Protein AF-A0A6A6QBM0-F1 (afdb_monomer_lite)

Secondary structure (DSSP, 8-state):
--PPPPB-TTS-EE---TT-TTTT-EESSHHHHHHHHHHHH--B---STT-S-TT-BSSHHHHHHHHHHHS--S------B--S-TTSTTTTSS-BSSHHHHHHHHHHHSTT---

pLDDT: mean 83.8, std 9.63, range [44.06, 92.38]

Organism: NCBI:txid390894

Structure (mmCIF, N/CA/C/O backbone):
data_AF-A0A6A6QBM0-F1
#
_entry.id   AF-A0A6A6QBM0-F1
#
loop_
_atom_site.group_PDB
_atom_site.id
_atom_site.type_symbol
_atom_site.label_atom_id
_atom_site.label_alt_id
_atom_site.label_comp_id
_atom_site.label_asym_id
_atom_site.label_entity_id
_atom_site.label_seq_id
_atom_site.pdbx_PDB_ins_code
_atom_site.Cartn_x
_atom_site.Cartn_y
_atom_site.Cartn_z
_atom_site.occupancy
_atom_site.B_iso_or_equiv
_atom_site.auth_seq_id
_atom_site.auth_comp_id
_atom_site.auth_asym_id
_atom_site.auth_atom_id
_atom_site.pdbx_PDB_model_num
ATOM 1 N N . ARG A 1 1 ? -22.835 7.377 11.078 1.00 44.06 1 ARG A N 1
ATOM 2 C CA . ARG A 1 1 ? -22.631 7.121 12.523 1.00 44.06 1 ARG A CA 1
ATOM 3 C C . ARG A 1 1 ? -21.140 6.858 12.724 1.00 44.06 1 ARG A C 1
ATOM 5 O O . ARG A 1 1 ? -20.661 5.831 12.273 1.00 44.06 1 ARG A O 1
ATOM 12 N N . THR A 1 2 ? -20.373 7.819 13.239 1.00 52.16 2 THR A N 1
ATOM 13 C CA . THR A 1 2 ? -18.945 7.625 13.552 1.00 52.16 2 THR A CA 1
ATOM 14 C C . THR A 1 2 ? -18.854 6.848 14.856 1.00 52.16 2 THR A C 1
ATOM 16 O O . THR A 1 2 ? -18.813 7.443 15.929 1.00 52.16 2 THR A O 1
ATOM 19 N N . GLU A 1 3 ? -18.937 5.524 14.766 1.00 66.06 3 GLU A N 1
ATOM 20 C CA . GLU A 1 3 ? -18.779 4.666 15.937 1.00 66.06 3 GLU A CA 1
ATOM 21 C C . GLU A 1 3 ? -17.368 4.827 16.500 1.00 66.06 3 GLU A C 1
ATOM 23 O O . GLU A 1 3 ? -16.379 4.887 15.757 1.00 66.06 3 GLU A O 1
ATOM 28 N N . GLU A 1 4 ? -17.278 4.966 17.821 1.00 72.69 4 GLU A N 1
ATOM 29 C CA . GLU A 1 4 ? -15.986 5.038 18.476 1.00 72.69 4 GLU A CA 1
ATOM 30 C C . GLU A 1 4 ? -15.237 3.719 18.276 1.00 72.69 4 GLU A C 1
ATOM 32 O O . GLU A 1 4 ? -15.823 2.642 18.403 1.00 72.69 4 GLU A O 1
ATOM 37 N N . PRO A 1 5 ? -13.944 3.776 17.919 1.00 78.06 5 PRO A N 1
ATOM 38 C CA . PRO A 1 5 ? -13.191 2.568 17.668 1.00 78.06 5 PRO A CA 1
ATOM 39 C C . PRO A 1 5 ? -13.071 1.747 18.960 1.00 78.06 5 PRO A C 1
ATOM 41 O O . PRO A 1 5 ? -12.845 2.331 20.024 1.00 78.06 5 PRO A O 1
ATOM 44 N N . PRO A 1 6 ? -13.190 0.411 18.872 1.00 83.81 6 PRO A N 1
ATOM 45 C CA . PRO A 1 6 ? -13.108 -0.460 20.036 1.00 83.81 6 PRO A CA 1
ATOM 46 C C . PRO A 1 6 ? -11.749 -0.304 20.715 1.00 83.81 6 PRO A C 1
ATOM 48 O O . PRO A 1 6 ? -10.726 -0.111 20.047 1.00 83.81 6 PRO A O 1
ATOM 51 N N . ARG A 1 7 ? -11.754 -0.384 22.045 1.00 88.69 7 ARG A N 1
ATOM 52 C CA . ARG A 1 7 ? -10.557 -0.284 22.878 1.00 88.69 7 ARG A CA 1
ATOM 53 C C . ARG A 1 7 ? -10.403 -1.527 23.744 1.00 88.69 7 ARG A C 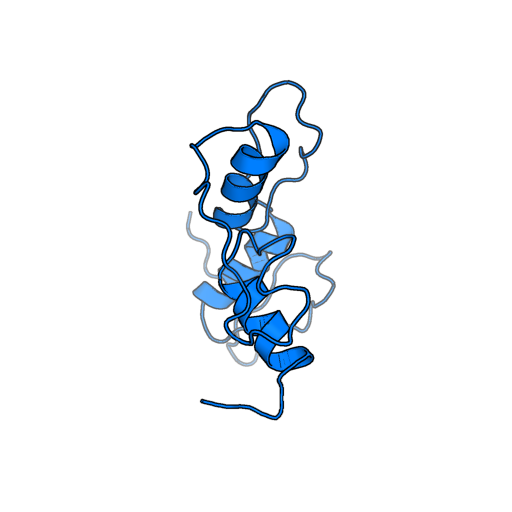1
ATOM 55 O O . ARG A 1 7 ? -11.402 -2.130 24.126 1.00 88.69 7 ARG A O 1
ATOM 62 N N . ASN A 1 8 ? -9.161 -1.898 24.033 1.00 86.19 8 ASN A N 1
ATOM 63 C CA . ASN A 1 8 ? -8.844 -2.969 24.975 1.00 86.19 8 ASN A CA 1
ATOM 64 C C . ASN A 1 8 ? -8.866 -2.464 26.434 1.00 86.19 8 ASN A C 1
ATOM 66 O O . ASN A 1 8 ? -9.142 -1.292 26.702 1.00 86.19 8 ASN A O 1
ATOM 70 N N . THR A 1 9 ? -8.543 -3.354 27.375 1.00 86.50 9 THR A N 1
ATOM 71 C CA . THR A 1 9 ? -8.441 -3.069 28.819 1.00 86.50 9 THR A CA 1
ATOM 72 C C . THR A 1 9 ? -7.400 -1.999 29.162 1.00 86.50 9 THR A C 1
ATOM 74 O O . THR A 1 9 ? -7.525 -1.326 30.178 1.00 86.50 9 THR A O 1
ATOM 77 N N . GLU A 1 10 ? -6.410 -1.786 28.297 1.00 86.69 10 GLU A N 1
ATOM 78 C CA . GLU A 1 10 ? -5.374 -0.757 28.438 1.00 86.69 10 GLU A CA 1
ATOM 79 C C . GLU A 1 10 ? -5.746 0.568 27.745 1.00 86.69 10 GLU A C 1
ATOM 81 O O . GLU A 1 10 ? -4.888 1.419 27.512 1.00 86.69 10 GLU A O 1
ATOM 86 N N . HIS A 1 11 ? -7.016 0.751 27.364 1.00 85.00 11 HIS A N 1
ATOM 87 C CA . HIS A 1 11 ? -7.523 1.917 26.627 1.00 85.00 11 HIS A CA 1
ATOM 88 C C . HIS A 1 11 ? -6.880 2.151 25.243 1.00 85.00 11 HIS A C 1
ATOM 90 O O . HIS A 1 11 ? -7.115 3.202 24.624 1.00 85.00 11 HIS A O 1
ATOM 96 N N . ARG A 1 12 ? -6.132 1.173 24.714 1.00 88.12 12 ARG A N 1
ATOM 97 C CA . ARG A 1 12 ? -5.548 1.193 23.366 1.00 88.12 12 ARG A CA 1
ATOM 98 C C . ARG A 1 12 ? -6.598 0.824 22.332 1.00 88.12 12 ARG A C 1
ATOM 100 O O . ARG A 1 12 ? -7.470 -0.003 22.582 1.00 88.12 12 ARG A O 1
ATOM 107 N N . ILE A 1 13 ? -6.514 1.432 21.156 1.00 91.94 13 ILE A N 1
ATOM 108 C CA . ILE A 1 13 ? -7.464 1.211 20.067 1.00 91.94 13 ILE A CA 1
ATOM 109 C C . ILE A 1 13 ? -7.142 -0.123 19.379 1.00 91.94 13 ILE A C 1
ATOM 111 O O . ILE A 1 13 ? -5.989 -0.366 19.053 1.00 91.94 13 ILE A O 1
ATOM 115 N N . ILE A 1 14 ? -8.140 -0.963 19.101 1.00 90.38 14 ILE A N 1
ATOM 116 C CA . ILE A 1 14 ? -7.948 -2.287 18.481 1.00 90.38 14 ILE A CA 1
ATOM 117 C C . ILE A 1 14 ? -8.719 -2.446 17.166 1.00 90.38 14 ILE A C 1
ATOM 119 O O . ILE A 1 14 ? -9.609 -1.658 16.819 1.00 90.38 14 ILE A O 1
ATOM 123 N N . CYS A 1 15 ? -8.366 -3.474 16.396 1.00 90.44 15 CYS A N 1
ATOM 124 C CA . CYS A 1 15 ? -9.140 -3.869 15.225 1.00 90.44 15 CYS A CA 1
ATOM 125 C C . CYS A 1 15 ? -10.409 -4.642 15.631 1.00 90.44 15 CYS A C 1
ATOM 127 O O . CYS A 1 15 ? -10.377 -5.455 16.546 1.00 90.44 15 CYS A O 1
ATOM 129 N N . CYS A 1 16 ? -11.531 -4.409 14.939 1.00 87.44 16 CYS A N 1
ATOM 130 C CA . CYS A 1 16 ? -12.788 -5.148 15.153 1.00 87.44 16 CYS A CA 1
ATOM 131 C C . CYS A 1 16 ? -13.013 -6.307 14.170 1.00 87.44 16 CYS A C 1
ATOM 133 O O . CYS A 1 16 ? -13.993 -7.041 14.303 1.00 87.44 16 CYS A O 1
ATOM 135 N N . ARG A 1 17 ? -12.173 -6.448 13.141 1.00 86.94 17 ARG A N 1
ATOM 136 C CA . ARG A 1 17 ? -12.337 -7.472 12.104 1.00 86.94 17 ARG A CA 1
ATOM 137 C C . ARG A 1 17 ? -11.884 -8.828 12.634 1.00 86.94 17 ARG A C 1
ATOM 139 O O . ARG A 1 17 ? -10.724 -8.978 12.995 1.00 86.94 17 ARG A O 1
ATOM 146 N N . LYS A 1 18 ? -12.792 -9.810 12.657 1.00 83.75 18 LYS A N 1
ATOM 147 C CA . LYS A 1 18 ? -12.515 -11.179 13.137 1.00 83.75 18 LYS A CA 1
ATOM 148 C C . LYS A 1 18 ? -11.523 -11.933 12.246 1.00 83.75 18 LYS A C 1
ATOM 150 O O . LYS A 1 18 ? -10.831 -12.819 12.720 1.00 83.75 18 LYS A O 1
ATOM 155 N N . ASP A 1 19 ? -11.460 -11.565 10.972 1.00 85.62 19 ASP A N 1
ATOM 156 C CA . ASP A 1 19 ? -10.544 -12.082 9.954 1.00 85.62 19 ASP A CA 1
ATOM 157 C C . ASP A 1 19 ? -9.223 -11.297 9.885 1.00 85.62 19 ASP A C 1
ATOM 159 O O . ASP A 1 19 ? -8.395 -11.527 9.001 1.00 85.62 19 ASP A O 1
ATOM 163 N N . CYS A 1 20 ? -8.999 -10.356 10.809 1.00 87.69 20 CYS A N 1
ATOM 164 C CA . CYS A 1 20 ? -7.739 -9.639 10.864 1.00 87.69 20 CYS A CA 1
ATOM 165 C C . CYS A 1 20 ? -6.608 -10.595 11.246 1.00 87.69 20 CYS A C 1
ATOM 167 O O . CYS A 1 20 ? -6.633 -11.201 12.305 1.00 87.69 20 CYS A O 1
ATOM 169 N N . LEU A 1 21 ? -5.558 -10.669 10.428 1.00 85.38 21 LEU A N 1
ATOM 170 C CA . LEU A 1 21 ? -4.377 -11.481 10.745 1.00 85.38 21 LEU A CA 1
ATOM 171 C C . LEU A 1 21 ? -3.589 -10.964 11.960 1.00 85.38 21 LEU A C 1
ATOM 173 O O . LEU A 1 21 ? -2.767 -11.687 12.505 1.00 85.38 21 LEU A O 1
ATOM 177 N N . ASN A 1 22 ? -3.832 -9.719 12.376 1.00 83.88 22 ASN A N 1
ATOM 178 C CA . ASN A 1 22 ? -3.189 -9.102 13.532 1.00 83.88 22 ASN A CA 1
ATOM 179 C C . ASN A 1 22 ? -4.263 -8.648 14.535 1.00 83.88 22 ASN A C 1
ATOM 181 O O . ASN A 1 22 ? -4.479 -7.447 14.709 1.00 83.88 22 ASN A O 1
ATOM 185 N N . LEU A 1 23 ? -4.990 -9.597 15.136 1.00 77.50 23 LEU A N 1
ATOM 186 C CA . LEU A 1 23 ? -6.025 -9.307 16.146 1.00 77.50 23 LEU A CA 1
ATOM 187 C C . LEU A 1 23 ? -5.445 -8.600 17.379 1.00 77.50 23 LEU A C 1
ATOM 189 O O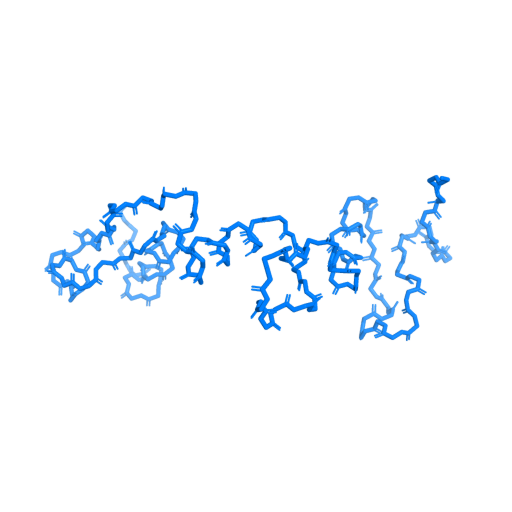 . LEU A 1 23 ? -6.088 -7.706 17.921 1.00 77.50 23 LEU A O 1
ATOM 193 N N . ASP A 1 24 ? -4.205 -8.932 17.743 1.00 81.62 24 ASP A N 1
ATOM 194 C CA . ASP A 1 24 ? -3.491 -8.331 18.877 1.00 81.62 24 ASP A CA 1
ATOM 195 C C . ASP A 1 24 ? -2.895 -6.953 18.552 1.00 81.62 24 ASP A C 1
ATOM 197 O O . ASP A 1 24 ? -2.297 -6.303 19.410 1.00 81.62 24 ASP A O 1
ATOM 201 N N . GLN A 1 25 ? -3.035 -6.479 17.307 1.00 87.00 25 GLN A N 1
ATOM 202 C CA . GLN A 1 25 ? -2.510 -5.177 16.926 1.00 87.00 25 GLN A CA 1
ATOM 203 C C . GLN A 1 25 ? -3.321 -4.056 17.578 1.00 87.00 25 GLN A C 1
ATOM 205 O O . GLN A 1 25 ? -4.501 -3.841 17.282 1.00 87.00 25 GLN A O 1
ATOM 210 N N . THR A 1 26 ? -2.632 -3.289 18.414 1.00 91.06 26 THR A N 1
ATOM 211 C CA . THR A 1 26 ? -3.136 -2.075 19.042 1.00 91.06 26 THR A CA 1
ATOM 212 C C . THR A 1 26 ? -2.653 -0.831 18.294 1.00 91.06 26 THR A C 1
ATOM 214 O O . THR A 1 26 ? -1.650 -0.836 17.576 1.00 91.06 26 THR A O 1
ATOM 217 N N . PHE A 1 27 ? -3.408 0.252 18.434 1.00 89.94 27 PHE A N 1
ATOM 218 C CA . PHE A 1 27 ? -3.139 1.556 17.848 1.00 89.94 27 PHE A CA 1
ATOM 219 C C . PHE A 1 27 ? -3.296 2.625 18.920 1.00 89.94 27 PHE A C 1
ATOM 2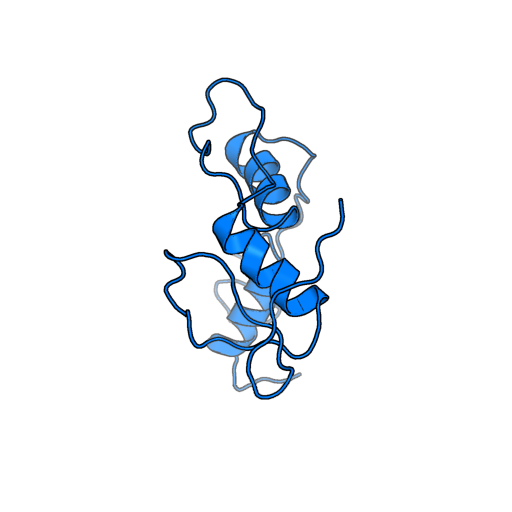21 O O . PHE A 1 27 ? -4.208 2.573 19.749 1.00 89.94 27 PHE A O 1
ATOM 228 N N . ASP A 1 28 ? -2.456 3.646 18.848 1.00 88.50 28 ASP A N 1
ATOM 229 C CA . ASP A 1 28 ? -2.524 4.770 19.779 1.00 88.50 28 ASP A CA 1
ATOM 230 C C . ASP A 1 28 ? -3.462 5.849 19.252 1.00 88.50 28 ASP A C 1
ATOM 232 O O . ASP A 1 28 ? -4.178 6.508 20.008 1.00 88.50 28 ASP A O 1
ATOM 236 N N . ARG A 1 29 ? -3.498 6.014 17.925 1.00 89.38 29 ARG A N 1
ATOM 237 C CA . ARG A 1 29 ? -4.289 7.051 17.264 1.00 89.38 29 ARG A CA 1
ATOM 238 C C . ARG A 1 29 ? -5.380 6.461 16.385 1.00 89.38 29 ARG A C 1
ATOM 240 O O . ARG A 1 29 ? -5.175 5.499 15.643 1.00 89.38 29 ARG A O 1
ATOM 247 N N . LYS A 1 30 ? -6.538 7.134 16.369 1.00 87.06 30 LYS A N 1
ATOM 248 C CA . LYS A 1 30 ? -7.671 6.783 15.491 1.00 87.06 30 LYS A CA 1
ATOM 249 C C . LYS A 1 30 ? -7.243 6.719 14.018 1.00 87.06 30 LYS A C 1
ATOM 251 O O . LYS A 1 30 ? -7.651 5.804 13.315 1.00 87.06 30 LYS A O 1
ATOM 256 N N . CYS A 1 31 ? -6.376 7.632 13.570 1.00 89.06 31 CYS A N 1
ATOM 257 C CA . CYS A 1 31 ? -5.890 7.663 12.188 1.00 89.06 31 CYS A CA 1
ATOM 258 C C . CYS A 1 31 ? -5.032 6.443 11.810 1.00 89.06 31 CYS A C 1
ATOM 260 O O . CYS A 1 31 ? -5.061 6.016 10.658 1.00 89.06 31 CYS A O 1
ATOM 262 N N . GLU A 1 32 ? -4.295 5.857 12.755 1.00 89.94 32 GLU A N 1
ATOM 263 C CA . GLU A 1 32 ? -3.488 4.656 12.516 1.00 89.94 32 GLU A CA 1
ATOM 264 C C . GLU A 1 32 ? -4.381 3.427 12.379 1.00 89.94 32 GLU A C 1
ATOM 266 O O . GLU A 1 32 ? -4.228 2.669 11.418 1.00 89.94 32 GLU A O 1
ATOM 271 N N . ARG A 1 33 ? -5.387 3.293 13.256 1.00 89.25 33 ARG A N 1
ATOM 272 C CA . ARG A 1 33 ? -6.423 2.270 13.086 1.00 89.25 33 ARG A CA 1
ATOM 273 C C . ARG A 1 33 ? -7.168 2.453 11.769 1.00 89.25 33 ARG A C 1
ATOM 275 O O . ARG A 1 33 ? -7.391 1.464 11.088 1.00 89.25 33 ARG A O 1
ATOM 282 N N . SER A 1 34 ? -7.551 3.672 11.385 1.00 87.38 34 SER A N 1
ATOM 283 C CA . SER A 1 34 ? -8.237 3.896 10.102 1.00 87.38 34 SER A CA 1
ATOM 284 C C . SER A 1 34 ? -7.394 3.407 8.921 1.00 87.38 34 SER A C 1
ATOM 286 O O . SER A 1 34 ? -7.895 2.642 8.107 1.00 87.38 34 SER A O 1
ATOM 288 N N . LYS A 1 35 ? -6.089 3.717 8.891 1.00 86.94 35 LYS A N 1
ATOM 289 C CA . LYS A 1 35 ? -5.165 3.184 7.869 1.00 86.94 35 LYS A CA 1
ATOM 290 C C . LYS A 1 35 ? -5.074 1.656 7.885 1.00 86.94 35 LYS A C 1
ATOM 292 O O . LYS A 1 35 ? -4.873 1.033 6.845 1.00 86.94 35 LYS A O 1
ATOM 297 N N . HIS A 1 36 ? -5.163 1.038 9.060 1.00 89.38 36 HIS A N 1
ATOM 298 C CA . HIS A 1 36 ? -5.248 -0.415 9.170 1.00 89.38 36 HIS A CA 1
ATOM 299 C C . HIS A 1 36 ? -6.580 -0.944 8.619 1.00 89.38 36 HIS A C 1
ATOM 301 O O . HIS A 1 36 ? -6.574 -1.908 7.860 1.00 89.38 36 HIS A O 1
ATOM 307 N N . MET A 1 37 ? -7.703 -0.298 8.943 1.00 90.00 37 MET A N 1
ATOM 308 C CA . MET A 1 37 ? -9.032 -0.669 8.452 1.00 90.00 37 MET A CA 1
ATOM 309 C C . MET A 1 37 ? -9.149 -0.544 6.935 1.00 90.00 37 MET A C 1
ATOM 311 O O . MET A 1 37 ? -9.762 -1.407 6.316 1.00 90.00 37 MET A O 1
ATOM 315 N N . ASP A 1 38 ? -8.465 0.417 6.310 1.00 88.38 38 ASP A N 1
ATOM 316 C CA . ASP A 1 38 ? -8.410 0.508 4.848 1.00 88.38 38 ASP A CA 1
ATOM 317 C C . ASP A 1 38 ? -7.817 -0.759 4.198 1.00 88.38 38 ASP A C 1
ATOM 319 O O . ASP A 1 38 ? -8.109 -1.059 3.037 1.00 88.38 38 ASP A O 1
ATOM 323 N N . LYS A 1 39 ? -7.003 -1.545 4.926 1.00 86.88 39 LYS A N 1
ATOM 324 C CA . LYS A 1 39 ? -6.504 -2.845 4.441 1.00 86.88 39 LYS A CA 1
ATOM 325 C C . LYS A 1 39 ? -7.603 -3.896 4.337 1.00 86.88 39 LYS A C 1
ATOM 327 O O . LYS A 1 39 ? -7.530 -4.741 3.444 1.00 86.88 39 LYS A O 1
ATOM 332 N N . HIS A 1 40 ? -8.588 -3.816 5.226 1.00 87.94 40 HIS A N 1
ATOM 333 C CA . HIS A 1 40 ? -9.760 -4.686 5.256 1.00 87.94 40 HIS A CA 1
ATOM 334 C C . HIS A 1 40 ? -10.807 -4.217 4.258 1.00 87.94 40 HIS A C 1
ATOM 336 O O . HIS A 1 40 ? -11.254 -4.985 3.413 1.00 87.94 40 HIS A O 1
ATOM 342 N N . ASP A 1 41 ? -11.160 -2.937 4.331 1.00 87.38 41 ASP A N 1
ATOM 343 C CA . ASP A 1 41 ? -12.295 -2.381 3.599 1.00 87.38 41 ASP A CA 1
ATOM 344 C C . ASP A 1 41 ? -11.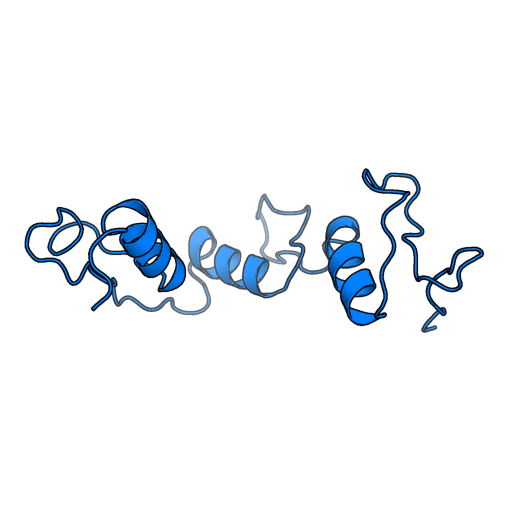965 -2.150 2.128 1.00 87.38 41 ASP A C 1
ATOM 346 O O . ASP A 1 41 ? -12.855 -2.224 1.279 1.00 87.38 41 ASP A O 1
ATOM 350 N N . ARG A 1 42 ? -10.684 -1.877 1.832 1.00 89.56 42 ARG A N 1
ATOM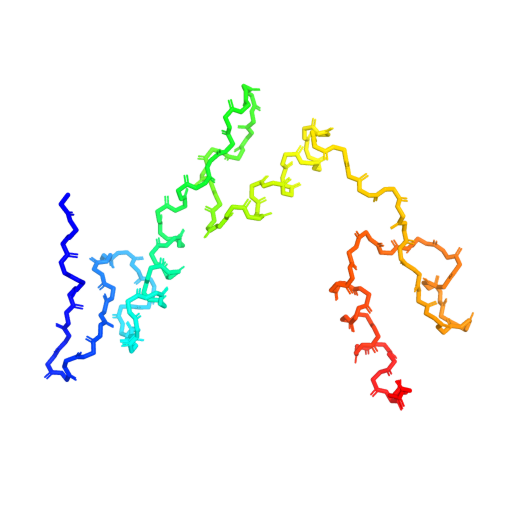 351 C CA . ARG A 1 42 ? -10.189 -1.507 0.501 1.00 89.56 42 ARG A CA 1
ATOM 352 C C . ARG A 1 42 ? -11.155 -0.546 -0.204 1.00 89.56 42 ARG A C 1
ATOM 354 O O . ARG A 1 42 ? -11.661 -0.857 -1.288 1.00 89.56 42 ARG A O 1
ATOM 361 N N . PRO A 1 43 ? -11.457 0.610 0.416 1.00 88.19 43 PRO A N 1
ATOM 362 C CA . PRO A 1 43 ? -12.586 1.437 -0.002 1.00 88.19 43 PRO A CA 1
ATOM 363 C C . PRO A 1 43 ? -12.387 2.050 -1.396 1.00 88.19 43 PRO A C 1
ATOM 365 O O . PRO A 1 43 ? -13.350 2.435 -2.052 1.00 88.19 43 PRO A O 1
ATOM 368 N N . TYR A 1 44 ? -11.147 2.113 -1.878 1.00 91.75 44 TYR A N 1
ATOM 369 C CA . TYR A 1 44 ? -10.803 2.703 -3.165 1.00 91.75 44 TYR A CA 1
ATOM 370 C C . TYR A 1 44 ? -10.885 1.647 -4.269 1.00 91.75 44 TYR A C 1
ATOM 372 O O . TYR A 1 44 ? -9.943 0.886 -4.462 1.00 91.75 44 TYR A O 1
ATOM 380 N N . LYS A 1 45 ? -11.997 1.577 -5.000 1.00 92.06 45 LYS A N 1
ATOM 381 C CA . LYS A 1 45 ? -12.208 0.598 -6.082 1.00 92.06 45 LYS A CA 1
ATOM 382 C C . LYS A 1 45 ? -12.128 1.262 -7.450 1.00 92.06 45 LYS A C 1
ATOM 384 O O . LYS A 1 45 ? -12.556 2.401 -7.600 1.00 92.06 45 LYS A O 1
ATOM 389 N N . CYS A 1 46 ? -11.604 0.538 -8.438 1.00 92.38 46 CYS A N 1
ATOM 390 C CA . CYS A 1 46 ? -11.662 0.992 -9.821 1.00 92.38 46 CYS A CA 1
ATOM 391 C C . CYS A 1 46 ? -13.095 0.847 -10.341 1.00 92.38 46 CYS A C 1
ATOM 393 O O . CYS A 1 46 ? -13.713 -0.202 -10.167 1.00 92.38 46 CYS A O 1
ATOM 395 N N . THR A 1 47 ? -13.621 1.904 -10.955 1.00 89.81 47 THR A N 1
ATOM 396 C CA . THR A 1 47 ? -14.993 1.961 -11.485 1.00 89.81 47 THR A CA 1
ATOM 397 C C . THR A 1 47 ? -15.060 1.714 -12.992 1.00 89.81 47 THR A C 1
ATOM 399 O O . THR A 1 47 ? -16.132 1.801 -13.587 1.00 89.81 47 THR A O 1
ATOM 402 N N . ILE A 1 48 ? -13.929 1.403 -13.627 1.00 88.38 48 ILE A N 1
ATOM 403 C CA . ILE A 1 48 ? -13.845 1.223 -15.075 1.00 88.38 48 ILE A CA 1
ATOM 404 C C . ILE A 1 48 ? -14.395 -0.150 -15.458 1.00 88.38 48 ILE A C 1
ATOM 406 O O . ILE A 1 48 ? -13.995 -1.179 -14.907 1.00 88.38 48 ILE A O 1
ATOM 410 N N . ALA A 1 49 ? -15.315 -0.158 -16.423 1.00 87.81 49 ALA A N 1
ATOM 411 C CA . ALA A 1 49 ? -15.943 -1.373 -16.920 1.00 87.81 49 ALA A CA 1
ATOM 412 C C . ALA A 1 49 ? -14.890 -2.353 -17.467 1.00 87.81 49 ALA A C 1
ATOM 414 O O . ALA A 1 49 ? -14.020 -1.971 -18.248 1.00 87.81 49 ALA A O 1
ATOM 415 N N . GLY A 1 50 ? -14.965 -3.617 -17.042 1.00 85.31 50 GLY A N 1
ATOM 416 C CA . GLY A 1 50 ? -14.020 -4.660 -17.455 1.00 85.31 50 GLY A CA 1
ATOM 417 C C . GLY A 1 50 ? -12.681 -4.654 -16.710 1.00 85.31 50 GLY A C 1
ATOM 418 O O . GLY A 1 50 ? -11.799 -5.431 -17.058 1.00 85.31 50 GLY A O 1
ATOM 419 N N . CYS A 1 51 ? -12.501 -3.812 -15.686 1.00 88.94 51 CYS A N 1
ATOM 420 C CA . CYS A 1 51 ? -11.297 -3.864 -14.864 1.00 88.94 51 CYS A CA 1
ATOM 421 C C . CYS A 1 51 ? -11.298 -5.080 -13.920 1.00 88.94 51 CYS A C 1
ATOM 423 O O . CYS A 1 51 ? -12.212 -5.267 -13.119 1.00 88.94 51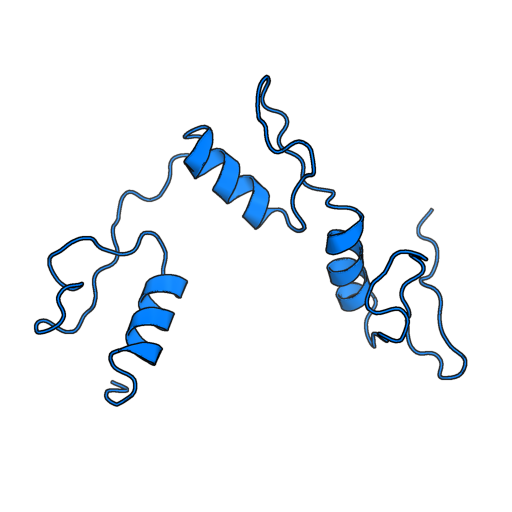 CYS A O 1
ATOM 425 N N . GLU A 1 52 ? -10.223 -5.871 -13.954 1.00 82.94 52 GLU A N 1
ATOM 426 C CA . GLU A 1 52 ? -10.054 -7.070 -13.120 1.00 82.94 52 GLU A CA 1
ATOM 427 C C . GLU A 1 52 ? -9.839 -6.754 -11.624 1.00 82.94 52 GLU A C 1
ATOM 429 O O . GLU A 1 52 ? -10.029 -7.610 -10.758 1.00 82.94 52 GLU A O 1
ATOM 434 N N . ASN A 1 53 ? -9.469 -5.516 -11.272 1.00 78.75 53 ASN A N 1
ATOM 435 C CA . ASN A 1 53 ? -9.139 -5.128 -9.894 1.00 78.75 53 ASN A CA 1
ATOM 436 C C . ASN A 1 53 ? -10.370 -4.733 -9.053 1.00 78.75 53 ASN A C 1
ATOM 438 O O . ASN A 1 53 ? -10.408 -3.685 -8.405 1.00 78.75 53 ASN A O 1
ATOM 442 N N . LEU A 1 54 ? -11.360 -5.627 -8.986 1.00 78.25 54 LEU A N 1
ATOM 443 C CA . LEU A 1 54 ? -12.619 -5.424 -8.250 1.00 78.25 54 LEU A CA 1
ATOM 444 C C . LEU A 1 54 ? -12.448 -5.394 -6.722 1.00 78.25 54 LEU A C 1
ATOM 446 O O . LEU A 1 54 ? -13.260 -4.808 -6.002 1.00 78.25 54 LEU A O 1
ATOM 450 N N . ARG A 1 55 ? -11.373 -6.010 -6.207 1.00 85.06 55 ARG A N 1
ATOM 451 C CA . ARG A 1 55 ? -11.087 -6.083 -4.764 1.00 85.06 55 ARG A CA 1
ATOM 452 C C . ARG A 1 55 ? -10.777 -4.711 -4.151 1.00 85.06 55 ARG A C 1
ATOM 454 O O . ARG A 1 55 ? -10.910 -4.556 -2.942 1.00 85.06 55 ARG A O 1
ATOM 461 N N . GLY A 1 56 ? -10.359 -3.736 -4.958 1.00 89.69 56 GLY A N 1
ATOM 462 C CA . GLY A 1 56 ? -10.004 -2.392 -4.504 1.00 89.69 56 GLY A CA 1
ATOM 463 C C . GLY A 1 56 ? -8.628 -2.278 -3.845 1.00 89.69 56 GLY A C 1
ATOM 464 O O . GLY A 1 56 ? -7.899 -3.259 -3.660 1.00 89.69 56 GLY A O 1
ATOM 465 N N . TYR A 1 57 ? -8.289 -1.047 -3.482 1.00 90.69 57 TYR A N 1
ATOM 466 C CA . TYR A 1 57 ? -7.010 -0.599 -2.951 1.00 90.69 57 TYR A CA 1
ATOM 467 C C . TYR A 1 57 ? -7.159 -0.109 -1.517 1.00 90.69 57 TYR A C 1
ATOM 469 O O . TYR A 1 57 ? -8.194 0.414 -1.108 1.00 90.69 57 TYR A O 1
ATOM 477 N N . THR A 1 58 ? -6.072 -0.232 -0.763 1.00 89.38 58 THR A N 1
ATOM 478 C CA . THR A 1 58 ? -6.009 0.168 0.646 1.00 89.38 58 THR A CA 1
ATOM 479 C C . THR A 1 58 ? -5.780 1.669 0.836 1.00 89.38 58 THR A C 1
ATOM 481 O O . THR A 1 58 ? -5.690 2.129 1.961 1.00 89.38 58 THR A O 1
ATOM 484 N N . TYR A 1 59 ? -5.597 2.439 -0.239 1.00 88.69 59 TYR A N 1
ATOM 485 C CA . TYR A 1 59 ? -5.497 3.902 -0.216 1.00 88.69 59 TYR A CA 1
ATOM 486 C C . TYR A 1 59 ? -5.684 4.469 -1.634 1.00 88.69 59 TYR A C 1
ATOM 488 O O . TYR A 1 59 ? -5.434 3.776 -2.627 1.00 88.69 59 TYR A O 1
ATOM 496 N N . SER A 1 60 ? -6.067 5.745 -1.735 1.00 88.62 60 SER A N 1
ATOM 497 C CA . SER A 1 60 ? -6.364 6.438 -3.002 1.00 88.62 60 SER A CA 1
ATOM 498 C C . SER A 1 60 ? -5.197 6.460 -3.994 1.00 88.62 60 SER A C 1
ATOM 500 O O . SER A 1 60 ? -5.390 6.270 -5.190 1.00 88.62 60 SER A O 1
ATOM 502 N N . GLY A 1 61 ? -3.962 6.628 -3.515 1.00 90.00 61 GLY A N 1
ATOM 503 C CA . GLY A 1 61 ? -2.770 6.627 -4.370 1.00 90.00 61 GLY A CA 1
ATOM 504 C C . GLY A 1 61 ? -2.526 5.296 -5.096 1.00 90.00 61 GLY A C 1
ATOM 505 O O . GLY A 1 61 ? -1.953 5.288 -6.184 1.00 90.00 61 GLY A O 1
ATOM 506 N N . GLY A 1 62 ? -2.971 4.172 -4.521 1.00 90.12 62 GLY A N 1
ATOM 507 C CA . GLY A 1 62 ? -2.923 2.864 -5.176 1.00 90.12 62 GLY A CA 1
ATOM 508 C C . GLY A 1 62 ? -3.870 2.796 -6.374 1.00 90.12 62 GLY A C 1
ATOM 509 O O . GLY A 1 62 ? -3.452 2.364 -7.448 1.00 90.12 62 GLY A O 1
ATOM 510 N N . LEU A 1 63 ? -5.095 3.302 -6.195 1.00 92.19 63 LEU A N 1
ATOM 511 C CA . LEU A 1 63 ? -6.106 3.400 -7.247 1.00 92.19 63 LEU A CA 1
ATOM 512 C C . LEU A 1 63 ? -5.653 4.327 -8.381 1.00 92.19 63 LEU A C 1
ATOM 514 O O . LEU A 1 63 ? -5.606 3.901 -9.528 1.00 92.19 63 LEU A O 1
ATOM 518 N N . LEU A 1 64 ? -5.203 5.541 -8.055 1.00 90.00 64 LEU A N 1
ATOM 519 C CA . LEU A 1 64 ? -4.727 6.506 -9.054 1.00 90.00 64 LEU A CA 1
ATOM 520 C C . LEU A 1 64 ? -3.568 5.959 -9.897 1.00 90.00 64 LEU A C 1
ATOM 522 O O . LEU A 1 64 ? -3.480 6.202 -11.102 1.00 90.00 64 LEU A O 1
ATOM 526 N N . ARG A 1 65 ? -2.646 5.215 -9.269 1.00 88.56 65 ARG A N 1
ATOM 527 C CA . ARG A 1 65 ? -1.552 4.563 -9.996 1.00 88.56 65 ARG A CA 1
ATOM 528 C C . ARG A 1 65 ? -2.081 3.475 -10.926 1.00 88.56 65 ARG A C 1
ATOM 530 O O . ARG A 1 65 ? -1.627 3.390 -12.062 1.00 88.56 65 ARG A O 1
ATOM 537 N N . HIS A 1 66 ? -3.026 2.669 -10.459 1.00 91.38 66 HIS A N 1
ATOM 538 C CA . HIS A 1 66 ? -3.658 1.648 -11.282 1.00 91.38 66 HIS A CA 1
ATOM 539 C C . HIS A 1 66 ? -4.377 2.251 -12.496 1.00 91.38 66 HIS A C 1
ATOM 541 O O . HIS A 1 66 ? -4.145 1.808 -13.616 1.00 91.38 66 HIS A O 1
ATOM 547 N N . GLU A 1 67 ? -5.169 3.303 -12.303 1.00 90.25 67 GLU A N 1
ATOM 548 C CA . GLU A 1 67 ? -5.857 4.008 -13.391 1.00 90.25 67 GLU A CA 1
ATOM 549 C C . GLU A 1 67 ? -4.871 4.572 -14.419 1.00 90.25 67 GLU A C 1
ATOM 551 O O . GLU A 1 67 ? -5.095 4.495 -15.627 1.00 90.25 67 GLU A O 1
ATOM 556 N N . ARG A 1 68 ? -3.718 5.065 -13.963 1.00 87.94 68 ARG A N 1
ATOM 557 C CA . ARG A 1 68 ? -2.645 5.523 -14.850 1.00 87.94 68 ARG A CA 1
ATOM 558 C C . ARG A 1 68 ? -1.985 4.394 -15.637 1.00 87.94 68 ARG A C 1
ATOM 560 O O . ARG A 1 68 ? -1.697 4.570 -16.815 1.00 87.94 68 ARG A O 1
ATOM 567 N N . GLU A 1 69 ? -1.671 3.278 -14.992 1.00 85.88 69 GLU A N 1
ATOM 568 C CA . GLU A 1 69 ? -0.873 2.205 -15.599 1.00 85.88 69 GLU A CA 1
ATOM 569 C C . GLU A 1 69 ? -1.725 1.272 -16.469 1.00 85.88 69 GLU A C 1
ATOM 571 O O . GLU A 1 69 ? -1.322 0.936 -17.581 1.00 85.88 69 GLU A O 1
ATOM 576 N N . VAL A 1 70 ? -2.911 0.894 -15.990 1.00 88.88 70 VAL A N 1
ATOM 577 C CA . VAL A 1 70 ? -3.811 -0.056 -16.660 1.00 88.88 70 VAL A CA 1
ATOM 578 C C . VAL A 1 70 ? -4.733 0.658 -17.638 1.00 88.88 70 VAL A C 1
ATOM 580 O O . VAL A 1 70 ? -4.895 0.216 -18.772 1.00 88.88 70 VAL A O 1
ATOM 583 N N . HIS A 1 71 ? -5.291 1.798 -17.231 1.00 88.88 71 HIS A N 1
ATOM 584 C CA . HIS A 1 71 ? -6.290 2.515 -18.025 1.00 88.88 71 HIS A CA 1
ATOM 585 C C . HIS A 1 71 ? -5.725 3.734 -18.760 1.00 88.88 71 HIS A C 1
ATOM 587 O O . HIS A 1 71 ? -6.450 4.405 -19.490 1.00 88.88 71 HIS A O 1
ATOM 593 N N . ARG A 1 72 ? -4.421 4.017 -18.603 1.00 86.12 72 ARG A N 1
ATOM 594 C CA . ARG A 1 72 ? -3.731 5.169 -19.215 1.00 86.12 72 ARG A CA 1
ATOM 595 C C . ARG A 1 72 ? -4.409 6.509 -18.906 1.00 86.12 72 ARG A C 1
ATOM 597 O O . ARG A 1 72 ? -4.274 7.468 -19.665 1.00 86.12 72 ARG A O 1
ATOM 604 N N . MET A 1 73 ? -5.110 6.587 -17.775 1.00 80.31 73 MET A N 1
ATOM 605 C CA . MET A 1 73 ? -5.830 7.781 -17.338 1.00 80.31 73 MET A CA 1
ATOM 606 C C . MET A 1 73 ? -4.916 8.740 -16.565 1.00 80.31 73 MET A C 1
ATOM 608 O O . MET A 1 73 ? -3.805 8.400 -16.152 1.00 80.31 73 MET A O 1
ATOM 612 N N . HIS A 1 74 ? -5.382 9.975 -16.378 1.00 79.81 74 HIS A N 1
ATOM 613 C CA . HIS A 1 74 ? -4.718 11.010 -15.573 1.00 79.81 74 HIS A CA 1
ATOM 614 C C . HIS A 1 74 ? -3.311 11.439 -16.029 1.00 79.81 74 HIS A C 1
ATOM 616 O O . HIS A 1 74 ? -2.602 12.050 -15.235 1.00 79.81 74 HIS A O 1
ATOM 622 N N . GLY A 1 75 ? -2.908 11.147 -17.276 1.00 68.19 75 GLY A N 1
ATOM 623 C CA . GLY A 1 75 ? -1.708 11.706 -17.915 1.00 68.19 75 GLY A CA 1
ATOM 624 C C . GLY A 1 75 ? -0.446 11.634 -17.044 1.00 68.19 75 GLY A C 1
ATOM 625 O O . GLY A 1 75 ? -0.060 12.607 -16.405 1.00 68.19 75 GLY A O 1
ATOM 626 N N . GLY A 1 76 ? 0.213 10.475 -16.998 1.00 64.19 76 GLY A N 1
ATOM 627 C CA . GLY A 1 76 ? 1.422 10.295 -16.191 1.00 64.19 76 GLY A CA 1
ATOM 628 C C . GLY A 1 76 ? 2.596 11.185 -16.620 1.00 64.19 76 GLY A C 1
ATOM 629 O O . GLY A 1 76 ? 2.778 11.484 -17.801 1.00 64.19 76 GLY A O 1
ATOM 630 N N . SER A 1 77 ? 3.446 11.562 -15.660 1.00 61.66 77 SER A N 1
ATOM 631 C CA . SER A 1 77 ? 4.708 12.250 -15.934 1.00 61.66 77 SER A CA 1
ATOM 632 C C . SER A 1 77 ? 5.594 11.387 -16.840 1.00 61.66 77 SER A C 1
ATOM 634 O O . SER A 1 77 ? 6.148 10.385 -16.396 1.00 61.66 77 SER A O 1
ATOM 636 N N . ARG A 1 78 ? 5.768 11.800 -18.100 1.00 62.75 78 ARG A N 1
ATOM 637 C CA . ARG A 1 78 ? 6.684 11.167 -19.072 1.00 62.75 78 ARG A CA 1
ATOM 638 C C . ARG A 1 78 ? 8.171 11.312 -18.718 1.00 62.75 78 ARG A C 1
ATOM 640 O O . ARG A 1 78 ? 9.020 10.793 -19.432 1.00 62.75 78 ARG A O 1
ATOM 647 N N . LYS A 1 79 ? 8.501 12.047 -17.652 1.00 71.31 79 LYS A N 1
ATOM 648 C CA . LYS A 1 79 ? 9.886 12.267 -17.235 1.00 71.31 79 LYS A CA 1
ATOM 649 C C . LYS A 1 79 ? 10.400 11.043 -16.484 1.00 71.31 79 LYS A C 1
ATOM 651 O O . LYS A 1 79 ? 10.129 10.878 -15.297 1.00 71.31 79 LYS A O 1
ATOM 656 N N . SER A 1 80 ? 11.140 10.205 -17.199 1.00 81.25 80 SER A N 1
ATOM 657 C CA . SER A 1 80 ? 11.991 9.180 -16.604 1.00 81.25 80 SER A CA 1
ATOM 658 C C . SER A 1 80 ? 13.035 9.842 -15.705 1.00 81.25 80 SER A C 1
ATOM 660 O O . SER A 1 80 ? 13.680 10.814 -16.093 1.00 81.25 80 SER A O 1
ATOM 662 N N . LEU A 1 81 ? 13.183 9.323 -14.493 1.00 85.88 81 LEU A N 1
ATOM 663 C CA . LEU A 1 81 ? 14.198 9.730 -13.532 1.00 85.88 81 LEU A CA 1
ATOM 664 C C . LEU A 1 81 ? 15.391 8.794 -13.671 1.00 85.88 81 LEU A C 1
ATOM 666 O O . LEU A 1 81 ? 15.234 7.579 -13.587 1.00 85.88 81 LEU A O 1
ATOM 670 N N . PHE A 1 82 ? 16.581 9.335 -13.868 1.00 89.38 82 PHE A N 1
ATOM 671 C CA . PHE A 1 82 ? 17.783 8.531 -14.065 1.00 89.38 82 PHE A CA 1
ATOM 672 C C . PHE A 1 82 ? 18.648 8.520 -12.813 1.00 89.38 82 PHE A C 1
ATOM 674 O O . PHE A 1 82 ? 18.560 9.412 -11.968 1.00 89.38 82 PHE A O 1
ATOM 681 N N . CYS A 1 83 ? 19.470 7.483 -12.686 1.00 90.38 83 CYS A N 1
ATOM 682 C CA . CYS A 1 83 ? 20.469 7.437 -11.632 1.00 90.38 83 CYS A CA 1
ATOM 683 C C . CYS A 1 83 ? 21.523 8.539 -11.860 1.00 90.38 83 CYS A C 1
ATOM 685 O O . CYS A 1 83 ? 22.041 8.627 -12.974 1.00 90.38 83 CYS A O 1
ATOM 687 N N . PRO A 1 84 ? 21.861 9.369 -10.853 1.00 88.38 84 PRO A N 1
ATOM 688 C CA . PRO A 1 84 ? 22.857 10.433 -11.016 1.00 88.38 84 PRO A CA 1
ATOM 689 C C . PRO A 1 84 ? 24.290 9.900 -11.188 1.00 88.38 84 PRO A C 1
ATOM 691 O O . PRO A 1 84 ? 25.164 10.628 -11.644 1.00 88.38 84 PRO A O 1
ATOM 694 N N . PHE A 1 85 ? 24.535 8.636 -10.839 1.00 86.69 85 PHE A N 1
ATOM 695 C CA . PHE A 1 85 ? 25.832 7.979 -10.968 1.00 86.69 85 PHE A CA 1
ATOM 696 C C . PHE A 1 85 ? 26.076 7.562 -12.423 1.00 86.69 85 PHE A C 1
ATOM 698 O O . PHE A 1 85 ? 25.417 6.645 -12.906 1.00 86.69 85 PHE A O 1
ATOM 705 N N . ALA A 1 86 ? 26.996 8.231 -13.124 1.00 82.94 86 ALA A N 1
ATOM 706 C CA . ALA A 1 86 ? 27.258 8.014 -14.555 1.00 82.94 86 ALA A CA 1
ATOM 707 C C . ALA A 1 86 ? 27.785 6.602 -14.889 1.00 82.94 86 ALA A C 1
ATOM 709 O O . ALA A 1 86 ? 27.586 6.109 -15.996 1.00 82.94 86 ALA A O 1
ATOM 710 N N . ASP A 1 87 ? 28.415 5.932 -13.924 1.00 84.06 87 ASP A N 1
ATOM 711 C CA . ASP A 1 87 ? 28.858 4.535 -13.997 1.00 84.06 87 ASP A CA 1
ATOM 712 C C . ASP A 1 87 ? 27.710 3.530 -13.780 1.00 84.06 87 ASP A C 1
ATOM 714 O O . ASP A 1 87 ? 27.849 2.327 -14.020 1.00 84.06 87 ASP A O 1
ATOM 718 N N . CYS A 1 88 ? 26.536 4.003 -13.357 1.00 86.69 88 CYS A N 1
ATOM 719 C CA . CYS A 1 88 ? 25.377 3.159 -13.148 1.00 86.69 88 CYS A CA 1
ATOM 720 C C . CYS A 1 88 ? 24.627 2.899 -14.457 1.00 86.69 88 CYS A C 1
ATOM 722 O O . CYS A 1 88 ? 24.179 3.812 -15.151 1.00 86.69 88 CYS A O 1
ATOM 724 N N . LYS A 1 89 ? 24.317 1.623 -14.723 1.00 84.56 89 LYS A N 1
ATOM 725 C CA . LYS A 1 89 ? 23.482 1.187 -15.863 1.00 84.56 89 LYS A CA 1
ATOM 726 C C . LYS A 1 89 ? 22.113 1.887 -15.932 1.00 84.56 89 LYS A C 1
ATOM 728 O O . LYS A 1 89 ? 21.486 1.929 -16.987 1.00 84.56 89 LYS A O 1
ATOM 733 N N . ARG A 1 90 ? 21.622 2.422 -14.808 1.00 85.06 90 ARG A N 1
ATOM 734 C CA . ARG A 1 90 ? 20.349 3.157 -14.703 1.00 85.06 90 ARG A CA 1
ATOM 735 C C . ARG A 1 90 ? 20.484 4.672 -14.932 1.00 85.06 90 ARG A C 1
ATOM 737 O O . ARG A 1 90 ? 19.492 5.380 -14.775 1.00 85.06 90 ARG A O 1
ATOM 744 N N . SER A 1 91 ? 21.669 5.167 -15.296 1.00 85.31 91 SER A N 1
ATOM 745 C CA . SER A 1 91 ? 21.928 6.582 -15.609 1.00 85.31 91 SER A CA 1
ATOM 746 C C . SER A 1 91 ? 21.573 6.966 -17.048 1.00 85.31 91 SER A C 1
ATOM 748 O O . SER A 1 91 ? 21.061 8.054 -17.286 1.00 85.31 91 SER A O 1
ATOM 750 N N . SER A 1 92 ? 21.744 6.051 -18.006 1.00 79.69 92 SER A N 1
ATOM 751 C CA . SER A 1 92 ? 21.470 6.317 -19.434 1.00 79.69 92 SER A CA 1
ATOM 752 C C . SER A 1 92 ? 20.535 5.288 -20.088 1.00 79.69 92 SER A C 1
ATOM 754 O O . SER A 1 92 ? 20.240 5.387 -21.274 1.00 79.69 92 SER A O 1
ATOM 756 N N . GLY A 1 93 ? 20.081 4.286 -19.325 1.00 79.31 93 GLY A N 1
ATOM 757 C CA . GLY A 1 93 ? 19.223 3.192 -19.795 1.00 79.31 93 GLY A CA 1
ATOM 758 C C . GLY A 1 93 ? 17.735 3.396 -19.491 1.00 79.31 93 GLY A C 1
ATOM 759 O O . GLY A 1 93 ? 17.174 4.465 -19.690 1.00 79.31 93 GLY A O 1
ATOM 760 N N . GLN A 1 94 ? 17.057 2.363 -18.986 1.00 79.81 94 GLN A N 1
ATOM 761 C CA . GLN A 1 94 ? 15.656 2.481 -18.570 1.00 79.81 94 GLN A CA 1
ATOM 762 C C . GLN A 1 94 ? 15.560 3.198 -17.210 1.00 79.81 94 GLN A C 1
ATOM 764 O O . GLN A 1 94 ? 15.843 2.613 -16.156 1.00 79.81 94 GLN A O 1
ATOM 769 N N . GLY A 1 95 ? 15.180 4.477 -17.247 1.00 82.69 95 GLY A N 1
ATOM 770 C CA . GLY A 1 95 ? 14.970 5.296 -16.055 1.00 82.69 95 GLY A CA 1
ATOM 771 C C . GLY A 1 95 ? 13.780 4.838 -15.204 1.00 82.69 95 GLY A C 1
ATOM 772 O O . GLY A 1 95 ? 12.959 4.009 -15.595 1.00 82.69 95 GLY A O 1
ATOM 773 N N . PHE A 1 96 ? 13.690 5.388 -14.002 1.00 86.31 96 PHE A N 1
ATOM 774 C CA . PHE A 1 96 ? 12.620 5.151 -13.049 1.00 86.31 96 PHE A CA 1
ATOM 775 C C . PHE A 1 96 ? 11.429 6.059 -13.336 1.00 86.31 96 PHE A C 1
ATOM 777 O O . PHE A 1 96 ? 11.572 7.253 -13.574 1.00 86.31 96 PHE A O 1
ATOM 784 N N . THR A 1 97 ? 10.223 5.519 -13.224 1.00 81.44 97 THR A N 1
ATOM 785 C CA . THR A 1 97 ? 8.987 6.308 -13.335 1.00 81.44 97 THR A CA 1
ATOM 786 C C . THR A 1 97 ? 8.630 7.043 -12.037 1.00 81.44 97 THR A C 1
ATOM 788 O O . THR A 1 97 ? 7.729 7.879 -12.034 1.00 81.44 97 THR A O 1
ATOM 791 N N . ARG A 1 98 ? 9.308 6.727 -10.920 1.00 81.25 98 ARG A N 1
ATOM 792 C CA . ARG A 1 98 ? 9.010 7.238 -9.571 1.00 81.25 98 ARG A CA 1
ATOM 793 C C . ARG A 1 98 ? 10.275 7.582 -8.793 1.00 81.25 98 ARG A C 1
ATOM 795 O O . ARG A 1 98 ? 11.261 6.846 -8.856 1.00 81.25 98 ARG A O 1
ATOM 802 N N . LYS A 1 99 ? 10.215 8.667 -8.011 1.00 86.00 99 LYS A N 1
ATOM 803 C CA . LYS A 1 99 ? 11.339 9.158 -7.198 1.00 86.00 99 LYS A CA 1
ATOM 804 C C . LYS A 1 99 ? 11.695 8.179 -6.086 1.00 86.00 99 LYS A C 1
ATOM 806 O O . LYS A 1 99 ? 12.874 7.941 -5.855 1.00 86.00 99 LYS A O 1
ATOM 811 N N . GLU A 1 100 ? 10.695 7.568 -5.453 1.00 86.12 100 GLU A N 1
ATOM 812 C CA . GLU A 1 100 ? 10.916 6.550 -4.418 1.00 86.12 100 GLU A CA 1
ATOM 813 C C . GLU A 1 100 ? 11.742 5.369 -4.947 1.00 86.12 100 GLU A C 1
ATOM 815 O O . GLU A 1 100 ? 12.685 4.947 -4.286 1.00 86.12 100 GLU A O 1
ATOM 820 N N . ASN A 1 101 ? 11.453 4.895 -6.164 1.00 88.44 101 ASN A N 1
ATOM 821 C CA . ASN A 1 101 ? 12.189 3.787 -6.779 1.00 88.44 101 ASN A CA 1
ATOM 822 C C . ASN A 1 101 ? 13.644 4.172 -7.081 1.00 88.44 101 ASN A C 1
ATOM 824 O O . ASN A 1 101 ? 14.544 3.365 -6.864 1.00 88.44 101 ASN A O 1
ATOM 828 N N . LEU A 1 102 ? 13.882 5.403 -7.547 1.00 90.00 102 LEU A N 1
ATOM 829 C CA . LEU A 1 102 ? 15.237 5.923 -7.734 1.00 90.00 102 LEU A CA 1
ATOM 830 C C . LEU A 1 102 ? 15.977 6.037 -6.390 1.00 90.00 102 LEU A C 1
ATOM 832 O O . LEU A 1 102 ? 17.115 5.594 -6.278 1.00 90.00 102 LEU A O 1
ATOM 836 N N . ALA A 1 103 ? 15.332 6.580 -5.357 1.00 89.12 103 ALA A N 1
ATOM 837 C CA . ALA A 1 103 ? 15.925 6.714 -4.027 1.00 89.12 103 ALA A CA 1
ATOM 838 C C . ALA A 1 103 ? 16.239 5.348 -3.396 1.00 89.12 103 ALA A C 1
ATOM 840 O O . ALA A 1 103 ? 17.280 5.167 -2.769 1.00 89.12 103 ALA A O 1
ATOM 841 N N . GLU A 1 104 ? 15.357 4.365 -3.574 1.00 91.00 104 GLU A N 1
ATOM 842 C CA . GLU A 1 104 ? 15.589 2.993 -3.133 1.00 91.00 104 GLU A CA 1
ATOM 843 C C . GLU A 1 104 ? 16.724 2.327 -3.916 1.00 91.00 104 GLU A C 1
ATOM 845 O O . GLU A 1 104 ? 17.572 1.673 -3.312 1.00 91.00 104 GLU A O 1
ATOM 850 N N . HIS A 1 105 ? 16.787 2.534 -5.234 1.00 91.38 105 HIS A N 1
ATOM 851 C CA . HIS A 1 105 ? 17.902 2.080 -6.058 1.00 91.38 105 HIS A CA 1
ATOM 852 C C . HIS A 1 105 ? 19.230 2.659 -5.567 1.00 91.38 105 HIS A C 1
ATOM 854 O O . HIS A 1 105 ? 20.162 1.894 -5.335 1.00 91.38 105 HIS A O 1
ATOM 860 N N . ILE A 1 106 ? 19.297 3.972 -5.328 1.00 89.81 106 ILE A N 1
ATOM 861 C CA . ILE A 1 106 ? 20.484 4.629 -4.771 1.00 89.81 106 ILE A CA 1
ATOM 862 C C . ILE A 1 106 ? 20.843 4.015 -3.417 1.00 89.81 106 ILE A C 1
ATOM 864 O O . ILE A 1 106 ? 21.974 3.590 -3.223 1.00 89.81 106 ILE A O 1
ATOM 868 N N . ARG A 1 107 ? 19.876 3.844 -2.510 1.00 88.56 107 ARG A N 1
ATOM 869 C CA . ARG A 1 107 ? 20.132 3.229 -1.200 1.00 88.56 107 ARG A CA 1
ATOM 870 C C . ARG A 1 107 ? 20.655 1.792 -1.298 1.00 88.56 107 ARG A C 1
ATOM 872 O O . ARG A 1 107 ? 21.448 1.389 -0.456 1.00 88.56 107 ARG A O 1
ATOM 879 N N . ARG A 1 108 ? 20.179 0.993 -2.257 1.00 89.12 108 ARG A N 1
ATOM 880 C CA . ARG A 1 108 ? 20.540 -0.432 -2.378 1.00 89.12 108 ARG A CA 1
ATOM 881 C C . ARG A 1 108 ? 21.829 -0.657 -3.163 1.00 89.12 108 ARG A C 1
ATOM 883 O O . ARG A 1 108 ? 22.616 -1.512 -2.781 1.00 89.12 108 ARG A O 1
ATOM 890 N N . VAL A 1 109 ? 22.019 0.084 -4.251 1.00 88.00 109 VAL A N 1
ATOM 891 C CA . VAL A 1 109 ? 23.125 -0.097 -5.206 1.00 88.00 109 VAL A CA 1
ATOM 892 C C . VAL A 1 109 ? 24.285 0.844 -4.900 1.00 88.00 109 VAL A C 1
ATOM 894 O O . VAL A 1 109 ? 25.438 0.455 -5.026 1.00 88.00 109 VAL A O 1
ATOM 897 N N . HIS A 1 110 ? 23.986 2.054 -4.431 1.00 86.50 110 HIS A N 1
ATOM 898 C CA . HIS A 1 110 ? 24.958 3.106 -4.130 1.00 86.50 110 HIS A CA 1
ATOM 899 C C . HIS A 1 110 ? 25.014 3.419 -2.628 1.00 86.50 110 HIS A C 1
ATOM 901 O O . HIS A 1 110 ? 25.353 4.534 -2.244 1.00 86.50 110 HIS A O 1
ATOM 907 N N . ARG A 1 111 ? 24.698 2.432 -1.771 1.00 72.12 111 ARG A N 1
ATOM 908 C CA . ARG A 1 111 ? 24.622 2.540 -0.297 1.00 72.12 111 ARG A CA 1
ATOM 909 C C . ARG A 1 111 ? 25.831 3.239 0.351 1.00 72.12 111 ARG A C 1
ATOM 911 O O . ARG A 1 111 ? 25.699 3.750 1.458 1.00 72.12 111 ARG A O 1
ATOM 918 N N . SER A 1 112 ? 26.973 3.253 -0.335 1.00 62.16 112 SER A N 1
ATOM 919 C CA . SER A 1 112 ? 28.245 3.828 0.112 1.00 62.16 112 SER A CA 1
ATOM 920 C C . SER A 1 112 ? 28.506 5.276 -0.332 1.00 62.16 112 SER A C 1
ATOM 922 O O . SER A 1 112 ? 29.455 5.868 0.160 1.00 62.16 112 SER A O 1
ATOM 924 N N . ASN A 1 113 ? 27.692 5.865 -1.214 1.00 56.72 113 ASN A N 1
ATOM 925 C CA . ASN A 1 113 ? 27.856 7.247 -1.684 1.00 56.72 113 ASN A CA 1
ATOM 926 C C . ASN A 1 113 ? 26.640 8.090 -1.270 1.00 56.72 113 ASN A C 1
ATOM 928 O O . ASN A 1 113 ? 25.764 8.383 -2.085 1.00 56.72 113 ASN A O 1
ATOM 932 N N . ASN A 1 114 ? 26.575 8.462 0.013 1.00 47.12 114 ASN A N 1
ATOM 933 C CA . ASN A 1 114 ? 25.830 9.659 0.411 1.00 47.12 114 ASN A CA 1
ATOM 934 C C . ASN A 1 114 ? 26.608 10.866 -0.129 1.00 47.12 114 ASN A C 1
ATOM 936 O O . ASN A 1 114 ? 27.670 11.182 0.403 1.00 47.12 114 ASN A O 1
ATOM 940 N N . ILE A 1 115 ? 26.095 11.487 -1.191 1.00 52.47 115 ILE A N 1
ATOM 941 C CA . ILE A 1 115 ? 26.377 12.892 -1.505 1.00 52.47 115 ILE A CA 1
ATOM 942 C C . ILE A 1 115 ? 25.260 13.711 -0.869 1.00 52.47 115 ILE A C 1
ATOM 944 O O . ILE A 1 115 ? 24.084 13.337 -1.096 1.00 52.47 115 ILE A O 1
#

InterPro domains:
  IPR013087 Zinc finger C2H2-type [PS50157] (86-115)
  IPR013087 Zinc finger C2H2-type [SM00355] (13-40)
  IPR013087 Zinc finger C2H2-type [SM00355] (44-71)
  IPR013087 Zinc finger C2H2-type [SM00355] (81-110)
  IPR059009 C2H2-domain containing protein, first zinc finger domain [PF26177] (42-72)
  IPR059095 C2H2-domain containing protein, second zinc finger domain [PF26176] (83-110)

Radius of gyration: 20.06 Å; chains: 1; bounding box: 52×25×49 Å

Foldseek 3Di:
DPDDADADPVRWGADPDPPDPCRVDTHRDPVVVLLVVLVVPLVAADPDPPDPRRVHHSDPVVNVVCCCPVVVPDPADPDFAAAPPPPDPRRPHRGDSDPVVNVVCCCVVVVPDDD

Sequence (115 aa):
RTEEPPRNTEHRIICCRKDCLNLDQTFDRKCERSKHMDKHDRPYKCTIAGCENLRGYTYSGGLLRHEREVHRMHGGSRKSLFCPFADCKRSSGQGFTRKENLAEHIRRVHRSNNI